Protein AF-A0AAD4JMH7-F1 (afdb_monomer)

Foldseek 3Di:
DAQPAEDEFEADAAPVDPQQSVVSVVVVVVCVVVNHHYPFHYQRAHPVDPSVVSVVVRD

Organism: Perilla frutescens var. hirtella (NCBI:txid608512)

pLDDT: mean 92.87, std 5.43, range [69.0, 98.06]

Nearest PDB structures (foldseek):
  5gxu-assembly1_A  TM=9.984E-01  e=3.930E-07  Arabidopsis thaliana
  3wkt-assembly2_B  TM=9.585E-01  e=3.214E-05  Rattus norvegicus
  4y9u-assembly2_B  TM=9.732E-01  e=5.284E-05  Rattus norvegicus
  3ojw-assembly1_A  TM=9.748E-01  e=6.539E-05  Rattus norvegicus
  6j7i-assembly2_B  TM=9.751E-01  e=1.428E-04  Rattus norvegicus

Structure (mmCIF, N/CA/C/O backbone):
data_AF-A0AAD4JMH7-F1
#
_entry.id   AF-A0AAD4JMH7-F1
#
loop_
_atom_site.group_PDB
_atom_site.id
_atom_site.type_symbol
_atom_site.label_atom_id
_atom_site.label_alt_id
_atom_site.label_comp_id
_atom_site.label_asym_id
_atom_site.label_entity_id
_atom_site.label_seq_id
_atom_site.pdbx_PDB_ins_code
_atom_site.Cartn_x
_atom_site.Cartn_y
_atom_site.Cartn_z
_atom_site.occupancy
_atom_site.B_iso_or_equiv
_atom_site.auth_seq_id
_atom_site.auth_comp_id
_atom_site.auth_asym_id
_atom_site.auth_atom_id
_atom_site.pdbx_PDB_model_num
ATOM 1 N N . MET A 1 1 ? -5.577 -6.910 17.785 1.00 69.00 1 MET A N 1
ATOM 2 C CA . MET A 1 1 ? -4.459 -6.422 18.630 1.00 69.00 1 MET A CA 1
ATOM 3 C C . MET A 1 1 ? -4.061 -4.969 18.303 1.00 69.00 1 MET A C 1
ATOM 5 O O . MET A 1 1 ? -3.236 -4.423 19.018 1.00 69.00 1 MET A O 1
ATOM 9 N N . PHE A 1 2 ? -4.699 -4.284 17.332 1.00 82.88 2 PHE A N 1
ATOM 10 C CA . PHE A 1 2 ? -4.249 -2.963 16.847 1.00 82.88 2 PHE A CA 1
ATOM 11 C C . PHE A 1 2 ? -5.325 -1.859 16.816 1.00 82.88 2 PHE A C 1
ATOM 13 O O . PHE A 1 2 ? -5.239 -0.942 16.012 1.00 82.88 2 PHE A O 1
ATOM 20 N N . LYS A 1 3 ? -6.317 -1.884 17.719 1.00 82.44 3 LYS A N 1
ATOM 21 C CA . LYS A 1 3 ? -7.465 -0.943 17.704 1.00 82.44 3 LYS A CA 1
ATOM 22 C C . LYS A 1 3 ? -7.108 0.555 17.699 1.00 82.44 3 LYS A C 1
ATOM 24 O O . LYS A 1 3 ? -7.918 1.358 17.255 1.00 82.44 3 LYS A O 1
ATOM 29 N N . ASN A 1 4 ? -5.925 0.926 18.190 1.00 91.88 4 ASN A N 1
ATOM 30 C CA . ASN A 1 4 ? -5.465 2.320 18.240 1.00 91.88 4 ASN A CA 1
ATOM 31 C C . ASN A 1 4 ? -4.386 2.637 17.191 1.00 91.88 4 ASN A C 1
ATOM 33 O O . ASN A 1 4 ? -3.879 3.758 17.152 1.00 91.88 4 ASN A O 1
ATOM 37 N N . LEU A 1 5 ? -4.013 1.660 16.359 1.00 95.44 5 LEU A N 1
ATOM 38 C CA . LEU A 1 5 ? -3.050 1.854 15.286 1.00 95.44 5 LEU A CA 1
ATOM 39 C C . LEU A 1 5 ? -3.752 2.509 14.100 1.00 95.44 5 LEU A C 1
ATOM 41 O O . LEU A 1 5 ? -4.700 1.954 13.543 1.00 95.44 5 LEU A O 1
ATOM 45 N N . HIS A 1 6 ? -3.253 3.674 13.714 1.00 95.81 6 HIS A N 1
ATOM 46 C CA . HIS A 1 6 ? -3.600 4.329 12.463 1.00 95.81 6 HIS A CA 1
ATOM 47 C C . HIS A 1 6 ? -2.448 4.125 11.485 1.00 95.81 6 HIS A C 1
ATOM 49 O O . HIS A 1 6 ? -1.294 4.291 11.882 1.00 95.81 6 HIS A O 1
ATOM 55 N N . TYR A 1 7 ? -2.736 3.743 10.244 1.00 96.00 7 TYR A N 1
ATOM 56 C CA . TYR A 1 7 ? -1.686 3.372 9.296 1.00 96.00 7 TYR A CA 1
ATOM 57 C C . TYR A 1 7 ? -2.025 3.749 7.851 1.00 96.00 7 TYR A C 1
ATOM 59 O O . TYR A 1 7 ? -3.188 3.927 7.492 1.00 96.00 7 TYR A O 1
ATOM 67 N N . GLY A 1 8 ? -0.988 3.830 7.023 1.00 96.81 8 GLY A N 1
ATOM 68 C CA . GLY A 1 8 ? -1.062 3.798 5.565 1.00 96.81 8 GLY A CA 1
ATOM 69 C C . GLY A 1 8 ? 0.048 2.884 5.049 1.00 96.81 8 GLY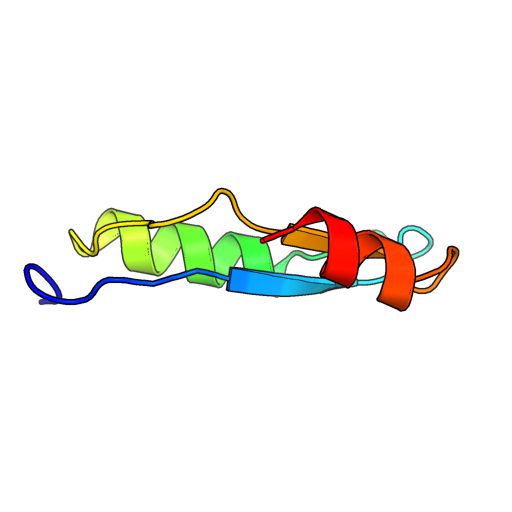 A C 1
ATOM 70 O O . GLY A 1 8 ? 1.096 2.775 5.688 1.00 96.81 8 GLY A O 1
ATOM 71 N N . VAL A 1 9 ? -0.189 2.202 3.930 1.00 97.69 9 VAL A N 1
ATOM 72 C CA . VAL A 1 9 ? 0.807 1.353 3.261 1.00 97.69 9 VAL A CA 1
ATOM 73 C C . VAL A 1 9 ? 1.031 1.879 1.851 1.00 97.69 9 VAL A C 1
ATOM 75 O O . VAL A 1 9 ? 0.075 1.981 1.086 1.00 97.69 9 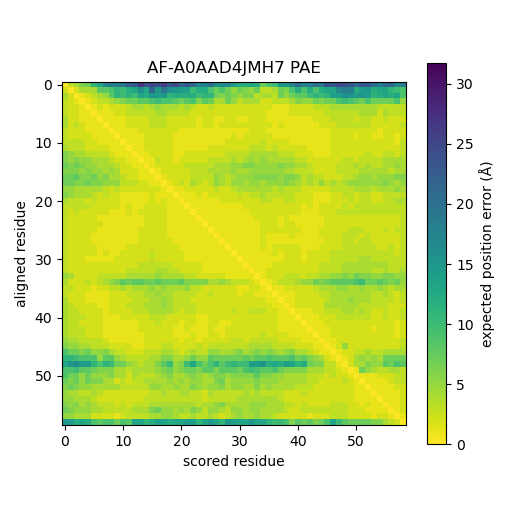VAL A O 1
ATOM 78 N N . PHE A 1 10 ? 2.283 2.168 1.504 1.00 97.62 10 PHE A N 1
ATOM 79 C CA . PHE A 1 10 ? 2.703 2.430 0.131 1.00 97.62 10 PHE A CA 1
ATOM 80 C C . PHE A 1 10 ? 3.612 1.294 -0.323 1.00 97.62 10 PHE A C 1
ATOM 82 O O . PHE A 1 10 ? 4.623 0.999 0.317 1.00 97.62 10 PHE A O 1
ATOM 89 N N . GLY A 1 11 ? 3.216 0.622 -1.393 1.00 97.00 11 GLY A N 1
ATOM 90 C CA . GLY A 1 11 ? 3.976 -0.448 -2.003 1.00 97.00 11 GLY A CA 1
ATOM 91 C C . GLY A 1 11 ? 4.944 0.069 -3.055 1.00 97.00 11 GLY A C 1
ATOM 92 O O . GLY A 1 11 ? 4.602 0.942 -3.848 1.00 97.00 11 GLY A O 1
ATOM 93 N N . LEU A 1 12 ? 6.143 -0.507 -3.059 1.00 95.75 12 LEU A N 1
ATOM 94 C CA . LEU A 1 12 ? 7.130 -0.331 -4.115 1.00 95.75 12 LEU A CA 1
ATOM 95 C C . LEU A 1 12 ? 7.061 -1.575 -5.001 1.00 95.75 12 LEU A C 1
ATOM 97 O O . LEU A 1 12 ? 7.510 -2.653 -4.600 1.00 95.75 12 LEU A O 1
ATOM 101 N N . GLY A 1 13 ? 6.426 -1.446 -6.160 1.00 94.81 13 GLY A N 1
ATOM 102 C CA . GLY A 1 13 ? 6.209 -2.544 -7.089 1.00 94.81 13 GLY A CA 1
ATOM 103 C C . GLY A 1 13 ? 6.635 -2.182 -8.500 1.00 94.81 13 GLY A C 1
ATOM 104 O O . GLY A 1 13 ? 7.060 -1.070 -8.782 1.00 94.81 13 GLY A O 1
ATOM 105 N N . ASN A 1 14 ? 6.515 -3.156 -9.390 1.00 92.94 14 ASN A N 1
ATOM 106 C CA . ASN A 1 14 ? 6.788 -2.993 -10.807 1.00 92.94 14 ASN A CA 1
ATOM 107 C C . ASN A 1 14 ? 5.810 -3.893 -11.582 1.00 92.94 14 ASN A C 1
ATOM 109 O O 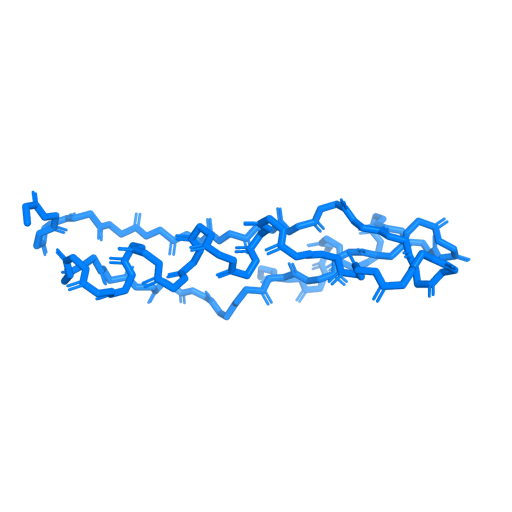. ASN A 1 14 ? 5.674 -5.080 -11.255 1.00 92.94 14 ASN A O 1
ATOM 113 N N . ARG A 1 15 ? 5.065 -3.322 -12.538 1.00 92.00 15 ARG A N 1
ATOM 114 C CA . ARG A 1 15 ? 3.985 -4.026 -13.254 1.00 92.00 15 ARG A CA 1
ATOM 115 C C . ARG A 1 15 ? 4.458 -5.092 -14.239 1.00 92.00 15 ARG A C 1
ATOM 117 O O . ARG A 1 15 ? 3.640 -5.930 -14.620 1.00 92.00 15 ARG A O 1
ATOM 124 N N . GLN A 1 16 ? 5.733 -5.122 -14.621 1.00 92.38 16 GLN A N 1
ATOM 125 C CA . GLN A 1 16 ? 6.292 -6.231 -15.404 1.00 92.38 16 GLN A CA 1
ATOM 126 C C . GLN A 1 16 ? 6.344 -7.548 -14.625 1.00 92.38 16 GLN A C 1
ATOM 128 O O . GLN A 1 16 ? 6.404 -8.618 -15.233 1.00 92.38 16 GLN A O 1
ATOM 133 N N . TYR A 1 17 ? 6.310 -7.502 -13.292 1.00 90.56 17 TYR A N 1
ATOM 134 C CA . TYR A 1 17 ? 6.273 -8.70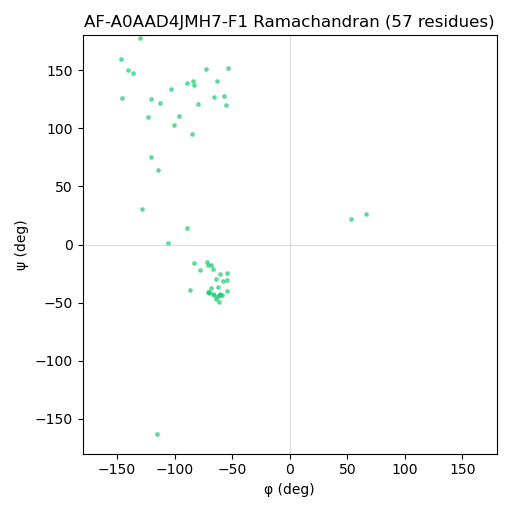8 -12.474 1.00 90.56 17 TYR A CA 1
ATOM 135 C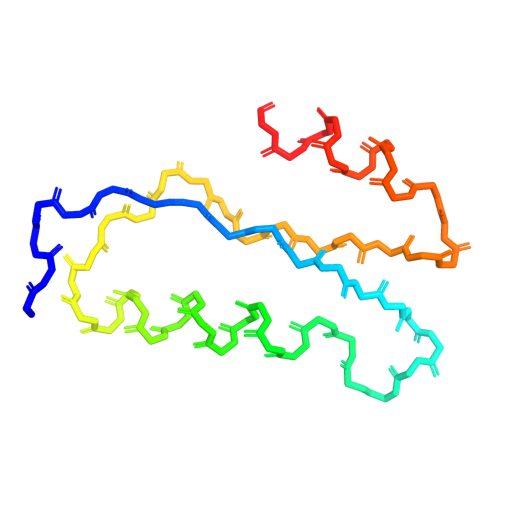 C . TYR A 1 17 ? 4.840 -9.220 -12.320 1.00 90.56 17 TYR A C 1
ATOM 137 O O . TYR A 1 17 ? 3.907 -8.458 -12.077 1.00 90.56 17 TYR A O 1
ATOM 145 N N . GLU A 1 18 ? 4.679 -10.545 -12.354 1.00 91.75 18 GLU A N 1
ATOM 146 C CA . GLU A 1 18 ? 3.381 -11.223 -12.198 1.00 91.75 18 GLU A CA 1
ATOM 147 C C . GLU A 1 18 ? 2.647 -10.822 -10.905 1.00 91.75 18 GLU A C 1
ATOM 149 O O . GLU A 1 18 ? 1.418 -10.808 -10.831 1.00 91.75 18 GLU A O 1
ATOM 154 N N . HIS A 1 19 ? 3.401 -10.486 -9.861 1.00 93.25 19 HIS A N 1
ATOM 155 C CA . HIS A 1 19 ? 2.877 -10.167 -8.539 1.00 93.25 19 HIS A CA 1
ATOM 156 C C . HIS A 1 19 ? 3.136 -8.704 -8.168 1.00 93.25 19 HIS A C 1
ATOM 158 O O . HIS A 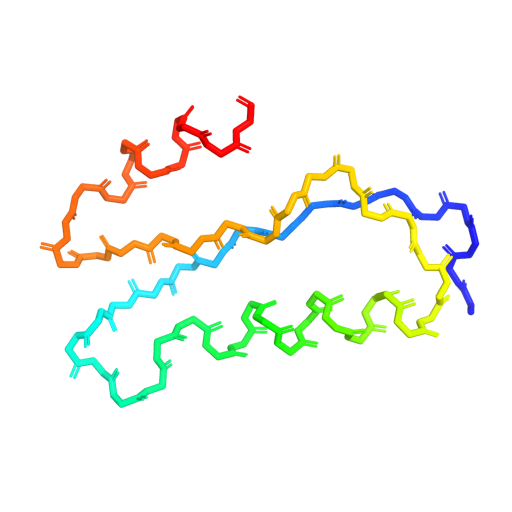1 19 ? 3.836 -8.403 -7.199 1.00 93.25 19 HIS A O 1
ATOM 164 N N . PHE A 1 20 ? 2.535 -7.790 -8.930 1.00 95.50 20 PHE A N 1
ATOM 165 C CA . PHE A 1 20 ? 2.594 -6.349 -8.681 1.00 95.50 20 PHE A CA 1
ATOM 166 C C . PHE A 1 20 ? 2.125 -5.988 -7.260 1.00 95.50 20 PHE A C 1
ATOM 168 O O . PHE A 1 20 ? 0.991 -6.278 -6.875 1.00 95.50 20 PHE A O 1
ATOM 175 N N . ASN A 1 21 ? 3.007 -5.362 -6.469 1.00 96.62 21 ASN A N 1
ATOM 176 C CA . ASN A 1 21 ? 2.734 -4.872 -5.109 1.00 96.62 21 ASN A CA 1
ATOM 177 C C . ASN A 1 21 ? 2.150 -5.906 -4.122 1.00 96.62 21 ASN A C 1
ATOM 179 O O . ASN A 1 21 ? 1.562 -5.545 -3.100 1.00 96.62 21 ASN A O 1
ATOM 183 N N . LYS A 1 22 ? 2.349 -7.208 -4.372 1.00 96.94 22 LYS A N 1
ATOM 184 C CA . LYS A 1 22 ? 1.709 -8.286 -3.599 1.00 96.94 22 LYS A CA 1
ATOM 185 C C . LYS A 1 22 ? 1.944 -8.182 -2.091 1.00 96.94 22 LYS A C 1
ATOM 187 O O . LYS A 1 22 ? 1.022 -8.428 -1.319 1.00 96.94 22 LYS A O 1
ATOM 192 N N . ILE A 1 23 ? 3.152 -7.812 -1.670 1.00 97.38 23 ILE A N 1
ATOM 193 C CA . ILE A 1 23 ? 3.489 -7.686 -0.246 1.00 97.38 23 ILE A CA 1
ATOM 194 C C . ILE A 1 23 ? 2.779 -6.493 0.400 1.00 97.38 23 ILE A C 1
ATOM 196 O O . ILE A 1 23 ? 2.256 -6.639 1.500 1.00 97.38 23 ILE A O 1
ATOM 200 N N . ALA A 1 24 ? 2.701 -5.348 -0.282 1.00 97.62 24 ALA A N 1
ATOM 201 C CA . ALA A 1 24 ? 1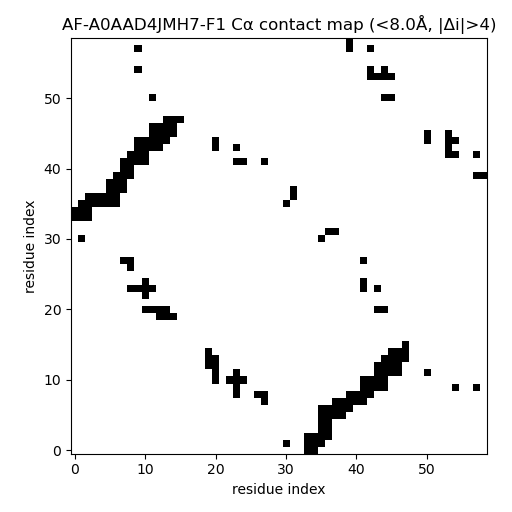.985 -4.178 0.224 1.00 97.62 24 ALA A CA 1
ATOM 202 C C . ALA A 1 24 ? 0.498 -4.482 0.446 1.00 97.62 24 ALA A C 1
ATOM 204 O O . ALA A 1 24 ? -0.044 -4.161 1.500 1.00 97.62 24 ALA A O 1
ATOM 205 N N . ILE A 1 25 ? -0.120 -5.188 -0.506 1.00 97.50 25 ILE A N 1
ATOM 206 C CA . ILE A 1 25 ? -1.513 -5.641 -0.409 1.00 97.50 25 ILE A CA 1
ATOM 207 C C . ILE A 1 25 ? -1.688 -6.587 0.789 1.00 97.50 25 ILE A C 1
ATOM 209 O O . ILE A 1 25 ? -2.552 -6.363 1.626 1.00 97.50 25 ILE A O 1
ATOM 213 N N . VAL A 1 26 ? -0.822 -7.598 0.930 1.00 98.06 26 VAL A N 1
ATOM 214 C CA . VAL A 1 26 ? -0.900 -8.556 2.049 1.00 98.06 26 VAL A CA 1
ATOM 215 C C . VAL A 1 26 ? -0.739 -7.866 3.406 1.00 98.06 26 VAL A C 1
ATOM 217 O O . VAL A 1 26 ? -1.465 -8.184 4.342 1.00 98.06 26 VAL A O 1
ATOM 220 N N . VAL A 1 27 ? 0.195 -6.923 3.538 1.00 97.38 27 VAL A N 1
ATOM 221 C CA . VAL A 1 27 ? 0.395 -6.183 4.794 1.00 97.38 27 VAL A CA 1
ATOM 222 C C . VAL A 1 27 ? -0.818 -5.313 5.121 1.00 97.38 27 VAL A C 1
ATOM 224 O O . VAL A 1 27 ? -1.255 -5.289 6.271 1.00 97.38 27 VAL A O 1
ATOM 227 N N . ASP A 1 28 ? -1.371 -4.619 4.127 1.00 97.50 28 ASP A N 1
ATOM 228 C CA . ASP A 1 28 ? -2.565 -3.794 4.296 1.00 97.50 28 ASP A CA 1
ATOM 229 C C . ASP A 1 28 ? -3.789 -4.622 4.726 1.00 97.50 28 ASP A C 1
ATOM 231 O O . ASP A 1 28 ? -4.492 -4.233 5.663 1.00 97.50 28 ASP A O 1
ATOM 235 N N . ASP A 1 29 ? -4.000 -5.786 4.109 1.00 96.69 29 ASP A N 1
ATOM 236 C CA . ASP A 1 29 ? -5.085 -6.709 4.456 1.00 96.69 29 ASP A CA 1
ATOM 237 C C . ASP A 1 29 ? -4.924 -7.252 5.885 1.00 96.69 29 ASP A C 1
ATOM 239 O O . ASP A 1 29 ? -5.854 -7.183 6.691 1.00 96.69 29 ASP A O 1
ATOM 243 N N . LEU A 1 30 ? -3.719 -7.704 6.255 1.00 96.50 30 LEU A N 1
ATOM 244 C CA . LEU A 1 30 ? -3.438 -8.221 7.599 1.00 96.50 30 LEU A CA 1
ATOM 245 C C . LEU A 1 30 ? -3.629 -7.158 8.692 1.00 96.50 30 LEU A C 1
ATOM 247 O O . LEU A 1 30 ? -4.083 -7.472 9.794 1.00 96.50 30 LEU A O 1
ATOM 251 N N . LEU A 1 31 ? -3.292 -5.894 8.423 1.00 95.56 31 LEU A N 1
ATOM 252 C CA . LEU A 1 31 ? -3.524 -4.800 9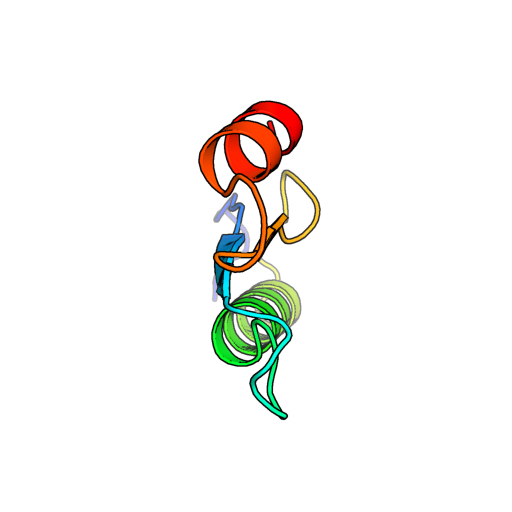.371 1.00 95.56 31 LEU A CA 1
ATOM 253 C C . LEU A 1 31 ? -5.020 -4.490 9.518 1.00 95.56 31 LEU A C 1
ATOM 255 O O . LEU A 1 31 ? -5.496 -4.303 10.645 1.00 95.56 31 LEU A O 1
ATOM 259 N N . ALA A 1 32 ? -5.764 -4.495 8.409 1.00 92.25 32 ALA A N 1
ATOM 260 C CA . ALA A 1 32 ? -7.209 -4.294 8.410 1.00 92.25 32 ALA A CA 1
ATOM 261 C C . ALA A 1 32 ? -7.942 -5.406 9.184 1.00 92.25 32 ALA A C 1
ATOM 263 O O . ALA A 1 32 ? -8.779 -5.111 10.042 1.00 92.25 32 ALA A O 1
ATOM 264 N N . GLU A 1 33 ? -7.574 -6.674 8.971 1.00 95.25 33 GLU A N 1
ATOM 265 C CA . GLU A 1 33 ? -8.114 -7.831 9.705 1.00 95.25 33 GLU A CA 1
ATOM 266 C C . GLU A 1 33 ? -7.905 -7.716 11.223 1.00 95.25 33 GLU A C 1
ATOM 268 O O . GLU A 1 33 ? -8.726 -8.167 12.024 1.00 95.25 33 GLU A O 1
ATOM 273 N N . GLN A 1 34 ? -6.822 -7.064 11.645 1.00 94.31 34 GLN A N 1
ATOM 274 C CA . GLN A 1 34 ? -6.469 -6.902 13.054 1.00 94.31 34 GLN A CA 1
ATOM 275 C C . GLN A 1 34 ? -7.073 -5.651 13.718 1.00 94.31 34 GLN A C 1
ATOM 277 O O . GLN A 1 34 ? -6.700 -5.303 14.857 1.00 94.31 34 GLN A O 1
ATOM 282 N N . VAL A 1 35 ? -8.057 -5.033 13.051 1.00 92.50 35 VAL A N 1
ATOM 283 C CA . VAL A 1 35 ? -8.834 -3.866 13.499 1.00 92.50 35 VAL A CA 1
ATOM 284 C C . VAL A 1 35 ? -7.983 -2.592 13.610 1.00 92.50 35 VAL A C 1
ATOM 286 O O . VAL A 1 35 ? -8.294 -1.705 14.406 1.00 92.50 35 VAL A O 1
ATOM 289 N N . ALA A 1 36 ? -6.889 -2.496 12.848 1.00 95.06 36 ALA A N 1
ATOM 290 C CA . ALA A 1 36 ? -6.184 -1.229 12.671 1.00 95.06 36 ALA A CA 1
ATOM 291 C C . ALA A 1 36 ? -7.002 -0.297 11.762 1.00 95.06 36 ALA A C 1
ATOM 293 O O . ALA A 1 36 ? -7.752 -0.748 10.896 1.00 95.06 36 ALA A O 1
ATOM 294 N N . LYS A 1 37 ? -6.864 1.019 11.943 1.00 95.06 37 LYS A N 1
ATOM 295 C CA . LYS A 1 37 ? -7.581 2.011 11.139 1.00 95.06 37 LYS A CA 1
ATOM 296 C C . LYS A 1 37 ? -6.704 2.502 9.991 1.00 95.06 37 LYS A C 1
ATOM 298 O O . LYS A 1 37 ? -5.744 3.242 10.203 1.00 95.06 37 LYS A O 1
ATOM 303 N N . ARG A 1 38 ? -7.078 2.130 8.770 1.00 95.62 38 ARG A N 1
ATOM 304 C CA . ARG A 1 38 ? -6.479 2.656 7.542 1.00 95.62 38 ARG A CA 1
ATOM 305 C C . ARG A 1 38 ? -6.798 4.151 7.402 1.00 95.62 38 ARG A C 1
ATOM 307 O O . ARG A 1 38 ? -7.959 4.544 7.503 1.00 95.62 38 ARG A O 1
ATOM 314 N N . LEU A 1 39 ? -5.771 4.977 7.212 1.00 95.50 39 LEU A N 1
ATOM 315 C CA . LEU A 1 39 ? -5.890 6.425 6.998 1.00 95.50 39 LEU A CA 1
ATOM 316 C C . LEU A 1 39 ? -6.109 6.767 5.524 1.00 95.50 39 LEU A C 1
ATOM 318 O O . LEU A 1 39 ? -6.901 7.649 5.211 1.00 95.50 39 LEU A O 1
ATOM 322 N N . VAL A 1 40 ? -5.421 6.041 4.645 1.00 94.44 40 VAL A N 1
ATOM 323 C CA . VAL A 1 40 ? -5.436 6.205 3.188 1.00 94.44 40 VAL A CA 1
ATOM 324 C C . VAL A 1 40 ? -5.429 4.829 2.528 1.00 94.44 40 VAL A C 1
ATOM 326 O O . VAL A 1 40 ? -4.896 3.876 3.098 1.00 94.44 40 VAL A O 1
ATOM 329 N N . SER A 1 41 ? -6.031 4.705 1.344 1.00 95.31 41 SER A N 1
ATOM 330 C CA . SER A 1 41 ? -5.981 3.469 0.544 1.00 95.31 41 SER A CA 1
ATOM 331 C C . SER A 1 41 ? -4.539 3.015 0.312 1.00 95.31 41 SER A C 1
ATOM 333 O O . SER A 1 41 ? -3.646 3.854 0.273 1.00 95.31 41 SER A O 1
ATOM 335 N N . VAL A 1 42 ? -4.292 1.711 0.141 1.00 96.81 42 VAL A N 1
ATOM 336 C CA . VAL A 1 42 ? -2.944 1.219 -0.189 1.00 96.81 42 VAL A CA 1
ATOM 337 C C . VAL A 1 42 ? -2.435 1.873 -1.477 1.00 96.81 42 VAL A C 1
ATOM 339 O O . VAL A 1 42 ? -3.128 1.886 -2.494 1.00 96.81 42 VAL A O 1
ATOM 342 N N . GLY A 1 43 ? -1.240 2.453 -1.415 1.00 96.69 43 GLY A N 1
ATOM 343 C CA . GLY A 1 43 ? -0.557 3.025 -2.567 1.00 96.69 43 GLY A CA 1
ATOM 344 C C . GLY A 1 43 ? 0.178 1.934 -3.327 1.00 96.69 43 GLY A C 1
ATOM 345 O O . GLY A 1 43 ? 0.790 1.060 -2.713 1.00 96.69 43 GLY A O 1
ATOM 346 N N . LEU A 1 44 ? 0.095 1.959 -4.652 1.00 96.12 44 LEU A N 1
ATOM 347 C CA . LEU A 1 44 ? 0.663 0.934 -5.524 1.00 96.12 44 LEU A CA 1
ATOM 348 C C . LEU A 1 44 ? 1.670 1.587 -6.471 1.00 96.12 44 LEU A C 1
ATOM 350 O O . LEU A 1 44 ? 1.358 1.785 -7.642 1.00 96.12 44 LEU A O 1
ATOM 354 N N . GLY A 1 45 ? 2.847 1.934 -5.949 1.00 95.56 45 GLY A N 1
ATOM 355 C CA . GLY A 1 45 ? 3.913 2.539 -6.741 1.00 95.56 45 GLY A CA 1
ATOM 356 C C . GLY A 1 45 ? 4.414 1.590 -7.825 1.00 95.56 45 GLY A C 1
ATOM 357 O O . GLY A 1 45 ? 4.514 0.377 -7.592 1.00 95.56 45 GLY A O 1
ATOM 358 N N . ASP A 1 46 ? 4.702 2.148 -8.996 1.00 93.06 46 ASP A N 1
ATOM 359 C CA . ASP A 1 46 ? 5.144 1.423 -10.181 1.00 93.06 46 ASP A CA 1
ATOM 360 C C . ASP A 1 46 ? 6.497 1.945 -10.684 1.00 93.06 46 ASP A C 1
ATOM 362 O O . ASP A 1 46 ? 6.594 3.039 -11.228 1.00 93.06 46 ASP A O 1
ATOM 366 N N . ASP A 1 47 ? 7.543 1.136 -10.522 1.00 90.81 47 ASP A N 1
ATOM 367 C CA . ASP A 1 47 ? 8.914 1.429 -10.966 1.00 90.81 47 ASP A CA 1
ATOM 368 C C . ASP A 1 47 ? 9.066 1.438 -12.500 1.00 90.81 47 ASP A C 1
ATOM 370 O O . ASP A 1 47 ? 10.018 2.003 -13.028 1.00 90.81 47 ASP A O 1
ATOM 374 N N . ASP A 1 48 ? 8.115 0.848 -13.239 1.00 86.75 48 ASP A N 1
ATOM 375 C CA . ASP A 1 48 ? 8.057 1.009 -14.701 1.00 86.75 48 ASP A CA 1
ATOM 376 C C . ASP A 1 48 ? 7.620 2.420 -15.123 1.00 86.75 48 ASP A C 1
ATOM 378 O O . ASP A 1 48 ? 7.803 2.821 -16.276 1.00 86.75 48 ASP A O 1
ATOM 382 N N . GLN A 1 49 ? 7.014 3.162 -14.197 1.00 84.31 49 GLN A N 1
ATOM 383 C CA . GLN A 1 49 ? 6.624 4.558 -14.338 1.00 84.31 49 GLN A CA 1
ATOM 384 C C . GLN A 1 49 ? 7.419 5.416 -13.341 1.00 84.31 49 GLN A C 1
ATOM 386 O O . GLN A 1 49 ? 8.464 5.020 -12.828 1.00 84.31 49 GLN A O 1
ATOM 391 N N . CYS A 1 50 ? 6.959 6.642 -13.094 1.00 88.69 50 CYS A N 1
ATOM 392 C CA . CYS A 1 50 ? 7.571 7.516 -12.106 1.00 88.69 50 CYS A CA 1
ATOM 393 C C . CYS A 1 50 ? 7.002 7.216 -10.714 1.00 88.69 50 CYS A C 1
ATOM 395 O O . CYS A 1 50 ? 5.977 7.764 -10.309 1.00 88.69 50 CYS A O 1
ATOM 397 N N . ILE A 1 51 ? 7.700 6.373 -9.956 1.00 88.62 51 ILE A N 1
ATOM 398 C CA . ILE A 1 51 ? 7.293 6.018 -8.591 1.00 88.62 51 ILE A CA 1
ATOM 399 C C . ILE A 1 51 ? 7.227 7.229 -7.640 1.00 88.62 51 ILE A C 1
ATOM 401 O O . ILE A 1 51 ? 6.476 7.216 -6.666 1.00 88.62 51 ILE A O 1
ATOM 405 N N . GLU A 1 52 ? 7.992 8.289 -7.919 1.00 89.31 52 GLU A N 1
ATOM 406 C CA . GLU A 1 52 ? 7.964 9.544 -7.157 1.00 89.31 52 GLU A CA 1
ATOM 407 C C . GLU A 1 52 ? 6.638 10.300 -7.349 1.00 89.31 52 GLU A C 1
ATOM 409 O O . GLU A 1 52 ? 6.088 10.839 -6.383 1.00 89.31 52 GLU A O 1
ATOM 414 N N . ASP A 1 53 ? 6.075 10.271 -8.560 1.00 90.19 53 ASP A N 1
ATOM 415 C CA . ASP A 1 53 ? 4.764 10.859 -8.854 1.00 90.19 53 ASP A CA 1
ATOM 416 C C . ASP A 1 53 ? 3.636 10.034 -8.215 1.00 90.19 53 ASP A C 1
ATOM 418 O O . ASP A 1 53 ? 2.709 10.595 -7.617 1.00 90.19 53 ASP A O 1
ATOM 422 N N . ASP A 1 54 ? 3.743 8.700 -8.268 1.00 89.69 54 ASP A N 1
ATOM 423 C CA . ASP A 1 54 ? 2.815 7.792 -7.583 1.00 89.69 54 ASP A CA 1
ATOM 424 C C . ASP A 1 54 ? 2.809 8.045 -6.069 1.00 89.69 54 ASP A C 1
ATOM 426 O O . ASP A 1 54 ? 1.747 8.099 -5.443 1.00 89.69 54 ASP A O 1
ATOM 430 N N . PHE A 1 55 ? 3.990 8.236 -5.474 1.00 91.00 55 PHE A N 1
ATOM 431 C CA . PHE A 1 55 ? 4.126 8.548 -4.053 1.00 91.00 55 PHE A CA 1
ATOM 432 C C . PHE A 1 55 ? 3.551 9.925 -3.712 1.00 91.00 55 PHE A C 1
ATOM 434 O O . PHE A 1 55 ? 2.834 10.060 -2.723 1.00 91.00 55 PHE A O 1
ATOM 441 N N . SER A 1 56 ? 3.810 10.930 -4.549 1.00 90.50 56 SER A N 1
ATOM 442 C CA . SER A 1 56 ? 3.301 12.294 -4.359 1.00 90.50 56 SER A CA 1
ATOM 443 C C . SER A 1 56 ? 1.775 12.377 -4.435 1.00 90.50 56 SER A C 1
ATOM 445 O O . SER A 1 56 ? 1.170 13.221 -3.781 1.00 90.50 56 SER A O 1
ATOM 447 N N . THR A 1 57 ? 1.143 11.491 -5.208 1.00 91.88 57 THR A N 1
ATOM 448 C CA . THR A 1 57 ? -0.321 11.421 -5.364 1.00 91.88 57 THR A CA 1
ATOM 449 C C . THR A 1 57 ? -1.003 10.635 -4.237 1.00 91.88 57 THR A C 1
ATOM 451 O O . THR A 1 57 ? -2.221 10.698 -4.071 1.00 9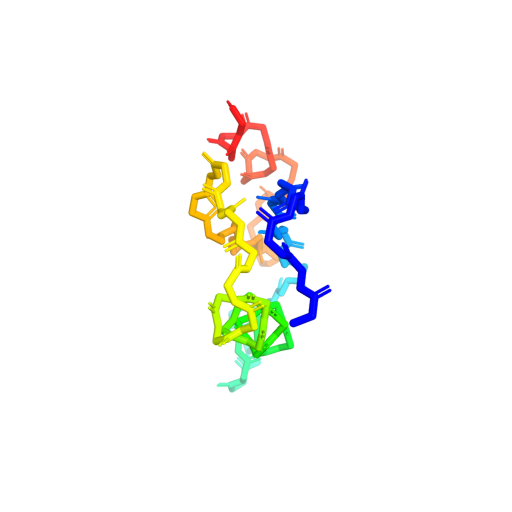1.88 57 THR A O 1
ATOM 454 N N . TRP A 1 58 ? -0.240 9.852 -3.474 1.00 90.38 58 TRP A N 1
ATOM 455 C CA . TRP A 1 58 ? -0.787 8.918 -2.495 1.00 90.38 58 TRP A CA 1
ATOM 456 C C . TRP A 1 58 ? -1.257 9.570 -1.181 1.00 90.38 58 TRP A C 1
ATOM 458 O O . TRP A 1 58 ? -2.088 8.978 -0.485 1.00 90.38 58 TRP A O 1
ATOM 468 N N . TYR A 1 59 ? -0.757 10.762 -0.838 1.00 74.19 59 TYR A N 1
ATOM 469 C CA . TYR A 1 59 ? -1.052 11.451 0.425 1.00 74.19 59 TYR A CA 1
ATOM 470 C C . TYR A 1 59 ? -1.862 12.742 0.268 1.00 74.19 59 TYR A C 1
ATOM 472 O O . TYR A 1 59 ? -1.756 13.417 -0.778 1.00 74.19 59 TYR A O 1
#

Sequence (59 aa):
MFKNLHYGVFGLGNRQYEHFNKIAIVVDDLLAEQVAKRLVSVGLGDDDQCIEDDFSTWY

Mean predicted aligned error: 3.42 Å

Radius of gyration: 12.28 Å; Cα contacts (8 Å, |Δi|>4): 95; chains: 1; bounding box: 18×24×34 Å

InterPro domains:
  IPR001094 Flavodoxin-like [PR00369] (4-14)
  IPR001094 Flavodoxin-like [PR00369] (28-47)
  IPR008254 Flavodoxin/nitric oxide synthase [PF00258] (2-58)
  IPR008254 Flavodoxin/nitric oxide synthase [PS50902] (1-59)
  IPR029039 Flavoprotein-like superfamily [G3DSA:3.40.50.360] (1-59)
  IPR029039 Flavoprotein-like superfamily [SSF52218] (2-58)

Solvent-accessible surface area (backbone atoms only — not comparable to full-atom values): 3404 Å² total; per-residue (Å²): 128,29,76,86,43,72,44,71,43,73,17,86,21,35,73,90,45,96,66,54,29,50,65,39,53,52,51,50,50,56,42,49,77,37,49,28,42,73,76,45,75,76,34,75,23,31,65,83,53,62,36,67,59,47,55,63,69,57,110

Secondary structure (DSSP, 8-state):
--TT-EE--EEEE-TTSTTTTHHHHHHHHHHHHTT-EESSPPEEEETTS-HHHHHHHH-